Protein AF-A0A7V7JL30-F1 (afdb_monomer_lite)

Sequence (77 aa):
MFQRRRPPRITGLSLNKLLPNILTMLALCAGLTSIRFGLHGKWEAGVLSILLAGVLDGLDGRIARLLHGTSKFGAEL

Radius of gyration: 19.97 Å; chains: 1; bounding box: 60×25×46 Å

Secondary structure (DSSP, 8-state):
-----PPP------HHHHHHHHHHHHHHHHHHHHHHHHHTT-HHHHHHHHHHHHHHHHHHHHHHHHHHHHHHSSS--

Foldseek 3Di:
DDDDDDDDDPPPPPVLLVVLVVQLVVLVVLLVVLVVCVVVVNNVSSVVSNVVSVVSNVVSVVSNCVVVVVVVVPPVD

Structure (mmCIF, N/CA/C/O backbone):
data_AF-A0A7V7JL30-F1
#
_entry.id   AF-A0A7V7JL30-F1
#
loop_
_atom_site.group_PDB
_atom_site.id
_atom_site.type_symbol
_atom_site.label_atom_id
_atom_site.label_alt_id
_atom_site.label_comp_id
_atom_site.label_asym_id
_atom_site.label_entity_id
_atom_site.label_seq_id
_atom_site.pdbx_PDB_ins_code
_atom_site.Cartn_x
_atom_site.Cartn_y
_atom_site.Cartn_z
_atom_site.occupancy
_atom_site.B_iso_or_equiv
_atom_site.auth_seq_id
_atom_site.auth_comp_id
_atom_site.auth_asym_id
_atom_site.auth_atom_id
_atom_site.pdbx_PDB_model_num
ATOM 1 N N . MET A 1 1 ? 46.019 16.767 -31.306 1.00 49.94 1 MET A N 1
ATOM 2 C CA . MET A 1 1 ? 45.054 15.649 -31.205 1.00 49.94 1 MET A CA 1
ATOM 3 C C . MET A 1 1 ? 43.981 16.030 -30.183 1.00 49.94 1 MET A C 1
ATOM 5 O O . MET A 1 1 ? 44.163 15.794 -29.001 1.00 49.94 1 MET A O 1
ATOM 9 N N . PHE A 1 2 ? 42.916 16.724 -30.602 1.00 52.84 2 PHE A N 1
ATOM 10 C CA . PHE A 1 2 ? 41.845 17.181 -29.701 1.00 52.84 2 PHE A CA 1
ATOM 11 C C . PHE A 1 2 ? 40.680 16.182 -29.735 1.00 52.84 2 PHE A C 1
ATOM 13 O O . PHE A 1 2 ? 39.925 16.133 -30.705 1.00 52.84 2 PHE A O 1
ATOM 20 N N . GLN A 1 3 ? 40.535 15.362 -28.690 1.00 64.50 3 GLN A N 1
ATOM 21 C CA . GLN A 1 3 ? 39.372 14.488 -28.515 1.00 64.50 3 GLN A CA 1
ATOM 22 C C . GLN A 1 3 ? 38.149 15.326 -28.112 1.00 64.50 3 GLN A C 1
ATOM 24 O O . GLN A 1 3 ? 38.082 15.876 -27.013 1.00 64.50 3 GLN A O 1
ATOM 29 N N . ARG A 1 4 ? 37.160 15.416 -29.010 1.00 58.38 4 ARG A N 1
ATOM 30 C CA . ARG A 1 4 ? 35.835 15.984 -28.718 1.00 58.38 4 ARG A CA 1
ATOM 31 C C . ARG A 1 4 ? 35.134 15.122 -27.662 1.00 58.38 4 ARG A C 1
ATOM 33 O O . ARG A 1 4 ? 34.670 14.026 -27.972 1.00 58.38 4 ARG A O 1
ATOM 40 N N . ARG A 1 5 ? 35.016 15.630 -26.433 1.00 58.66 5 ARG A N 1
ATOM 41 C CA . ARG A 1 5 ? 34.114 15.074 -25.413 1.00 58.66 5 ARG A CA 1
ATOM 42 C C . ARG A 1 5 ? 32.674 15.197 -25.930 1.00 58.66 5 ARG A C 1
ATOM 44 O O . ARG A 1 5 ? 32.163 16.305 -26.069 1.00 58.66 5 ARG A O 1
ATOM 51 N N . ARG A 1 6 ? 32.040 14.073 -26.280 1.00 59.19 6 ARG A N 1
ATOM 52 C CA . ARG A 1 6 ? 30.615 14.034 -26.651 1.00 59.19 6 ARG A CA 1
ATOM 53 C C . ARG A 1 6 ? 29.782 14.326 -25.390 1.00 59.19 6 ARG A C 1
ATOM 55 O O . ARG A 1 6 ? 30.030 13.669 -24.380 1.00 59.19 6 ARG A O 1
ATOM 62 N N . PRO A 1 7 ? 28.835 15.282 -25.407 1.00 59.97 7 PRO A N 1
ATOM 63 C CA . PRO A 1 7 ? 27.979 15.529 -24.251 1.00 59.97 7 PRO A CA 1
ATOM 64 C C . PRO A 1 7 ? 27.091 14.302 -23.980 1.00 59.97 7 PRO A C 1
ATOM 66 O O . PRO A 1 7 ? 26.670 13.638 -24.936 1.00 59.97 7 PRO A O 1
ATOM 69 N N . PRO A 1 8 ? 26.799 13.975 -22.707 1.00 60.19 8 PRO A N 1
ATOM 70 C CA . PRO A 1 8 ? 25.900 12.880 -22.383 1.00 60.19 8 PRO A CA 1
ATOM 71 C C . PRO A 1 8 ? 24.507 13.213 -22.927 1.00 60.19 8 PRO A C 1
ATOM 73 O O . PRO A 1 8 ? 23.911 14.231 -22.580 1.00 60.19 8 PRO A O 1
ATOM 76 N N . ARG A 1 9 ? 23.992 12.362 -23.820 1.00 59.66 9 ARG A N 1
ATOM 77 C CA . ARG A 1 9 ? 22.594 12.418 -24.256 1.00 59.66 9 ARG A CA 1
ATOM 78 C C . ARG A 1 9 ? 21.729 12.137 -23.034 1.00 59.66 9 ARG A C 1
ATOM 80 O O . ARG A 1 9 ? 21.672 10.992 -22.591 1.00 59.66 9 ARG A O 1
ATOM 87 N N . ILE A 1 10 ? 21.059 13.162 -22.510 1.00 59.88 10 ILE A N 1
ATOM 88 C CA . ILE A 1 10 ? 20.007 13.000 -21.504 1.00 59.88 10 ILE A CA 1
ATOM 89 C C . ILE A 1 10 ? 18.883 12.232 -22.196 1.00 59.88 10 ILE A C 1
ATOM 91 O O . ILE A 1 10 ? 18.081 12.782 -22.948 1.00 59.88 10 ILE A O 1
ATOM 95 N N . THR A 1 11 ? 18.929 10.913 -22.057 1.00 54.97 11 THR A N 1
ATOM 96 C CA . THR A 1 11 ? 17.961 10.000 -22.644 1.00 54.97 11 THR A CA 1
ATOM 97 C C . THR A 1 11 ? 16.713 10.141 -21.792 1.00 54.97 11 THR A C 1
ATOM 99 O O . THR A 1 11 ? 16.757 9.877 -20.591 1.00 54.97 11 THR A O 1
ATOM 102 N N . GLY A 1 12 ? 15.650 10.675 -22.396 1.00 54.53 12 GLY A N 1
ATOM 103 C CA . GLY A 1 12 ? 14.412 11.027 -21.715 1.00 54.53 12 GLY A CA 1
ATOM 104 C C . GLY A 1 12 ? 13.952 9.912 -20.786 1.00 54.53 12 GLY A C 1
ATOM 105 O O . GLY A 1 12 ? 13.886 8.745 -21.181 1.00 54.53 12 GLY A O 1
ATOM 106 N N . LEU A 1 13 ? 13.672 10.293 -19.542 1.00 58.28 13 LEU A N 1
ATOM 107 C CA . LEU A 1 13 ? 13.096 9.430 -18.526 1.00 58.28 13 LEU A CA 1
ATOM 108 C C . LEU A 1 13 ? 11.801 8.858 -19.109 1.00 58.28 13 LEU A C 1
ATOM 110 O O . LEU A 1 13 ? 10.802 9.557 -19.262 1.00 58.28 13 LEU A O 1
ATOM 114 N N . SER A 1 14 ? 11.866 7.611 -19.562 1.00 62.38 14 SER A N 1
ATOM 115 C CA . SER A 1 14 ? 10.768 6.968 -20.267 1.00 62.38 14 SER A CA 1
ATOM 116 C C . SER A 1 14 ? 9.610 6.874 -19.279 1.00 62.38 14 SER A C 1
ATOM 118 O O . SER A 1 14 ? 9.795 6.301 -18.207 1.00 62.38 14 SER A O 1
ATOM 120 N N . LEU A 1 15 ? 8.439 7.428 -19.608 1.00 63.91 15 LEU A N 1
ATOM 121 C CA . LEU A 1 15 ? 7.231 7.382 -18.764 1.00 63.91 15 LEU A CA 1
ATOM 122 C C . LEU A 1 15 ? 6.968 5.972 -18.206 1.00 63.91 15 LEU A C 1
ATOM 124 O O . LEU A 1 15 ? 6.574 5.816 -17.054 1.00 63.91 15 LEU A O 1
ATOM 128 N N . ASN A 1 16 ? 7.315 4.942 -18.979 1.00 65.62 16 ASN A N 1
ATOM 129 C CA . ASN A 1 16 ? 7.238 3.539 -18.591 1.00 65.62 16 ASN A CA 1
ATOM 130 C C . ASN A 1 16 ? 8.070 3.199 -17.341 1.00 65.62 16 ASN A C 1
ATOM 132 O O . ASN A 1 16 ? 7.630 2.376 -16.554 1.00 65.62 16 ASN A O 1
ATOM 136 N N . LYS A 1 17 ? 9.236 3.821 -17.117 1.00 66.75 17 LYS A N 1
ATOM 137 C CA . LYS A 1 17 ? 10.062 3.611 -15.909 1.00 66.75 17 LYS A CA 1
ATOM 138 C C . LYS A 1 17 ? 9.518 4.343 -14.678 1.00 66.75 17 LYS A C 1
ATOM 140 O O . LYS A 1 17 ? 9.778 3.914 -13.561 1.00 66.75 17 LYS A O 1
ATOM 145 N N . LEU A 1 18 ? 8.774 5.431 -14.875 1.00 68.88 18 LEU A N 1
ATOM 146 C CA . LEU A 1 18 ? 8.173 6.217 -13.791 1.00 68.88 18 LEU A CA 1
ATOM 147 C C . LEU A 1 18 ? 6.837 5.643 -13.315 1.00 68.88 18 LEU A C 1
ATOM 149 O O . LEU A 1 18 ? 6.526 5.734 -12.130 1.00 68.88 18 LEU A O 1
ATOM 153 N N . LEU A 1 19 ? 6.072 5.049 -14.232 1.00 74.38 19 LEU A N 1
ATOM 154 C CA . LEU A 1 19 ? 4.749 4.481 -13.972 1.00 74.38 19 LEU A CA 1
ATOM 155 C C . LEU A 1 19 ? 4.723 3.497 -12.785 1.00 74.38 19 LEU A C 1
ATOM 157 O O . LEU A 1 19 ? 3.949 3.748 -11.864 1.00 74.38 19 LEU A O 1
ATOM 161 N N . PRO A 1 20 ? 5.584 2.458 -12.725 1.00 77.25 20 PRO A N 1
ATOM 162 C CA . PRO A 1 20 ? 5.583 1.521 -11.605 1.00 77.25 20 PRO A CA 1
ATOM 163 C C . PRO A 1 20 ? 5.922 2.205 -10.277 1.00 77.25 20 PRO A C 1
ATOM 165 O O . PRO A 1 20 ? 5.312 1.920 -9.257 1.00 77.25 20 PRO A O 1
ATOM 168 N N . ASN A 1 21 ? 6.865 3.152 -10.286 1.00 80.31 21 ASN A N 1
ATOM 169 C CA . ASN A 1 21 ? 7.299 3.836 -9.068 1.00 80.31 21 ASN A CA 1
ATOM 170 C C . ASN A 1 21 ? 6.194 4.715 -8.462 1.00 80.31 21 ASN A C 1
ATOM 172 O O . ASN A 1 21 ? 6.040 4.769 -7.245 1.00 80.31 21 ASN A O 1
ATOM 176 N N . ILE A 1 22 ? 5.420 5.406 -9.304 1.00 84.44 22 ILE A N 1
ATOM 177 C CA . ILE A 1 22 ? 4.292 6.230 -8.849 1.00 84.44 22 ILE A CA 1
ATOM 178 C C . ILE A 1 22 ? 3.195 5.346 -8.255 1.00 84.44 22 ILE A C 1
ATOM 180 O O . ILE A 1 22 ? 2.619 5.686 -7.224 1.00 84.44 22 ILE A O 1
ATOM 184 N N . LEU A 1 23 ? 2.920 4.211 -8.887 1.00 84.25 23 LEU A N 1
ATOM 185 C CA . LEU A 1 23 ? 1.805 3.343 -8.533 1.00 84.25 23 LEU A CA 1
ATOM 186 C C . LEU A 1 23 ? 2.107 2.583 -7.216 1.00 84.25 23 LEU A C 1
ATOM 188 O O . LEU A 1 23 ? 1.272 2.606 -6.308 1.00 84.25 23 LEU A O 1
ATOM 192 N N . THR A 1 24 ? 3.366 2.174 -6.988 1.00 87.31 24 THR A N 1
ATOM 193 C CA . THR A 1 24 ? 3.865 1.735 -5.667 1.00 87.31 24 THR A CA 1
ATOM 194 C C . THR A 1 24 ? 3.712 2.824 -4.598 1.00 87.31 24 THR A C 1
ATOM 196 O O . THR A 1 24 ? 3.283 2.553 -3.475 1.00 87.31 24 THR A O 1
ATOM 199 N N . MET A 1 25 ? 4.025 4.084 -4.922 1.00 90.12 25 MET A N 1
ATOM 200 C CA . MET A 1 25 ? 3.859 5.189 -3.9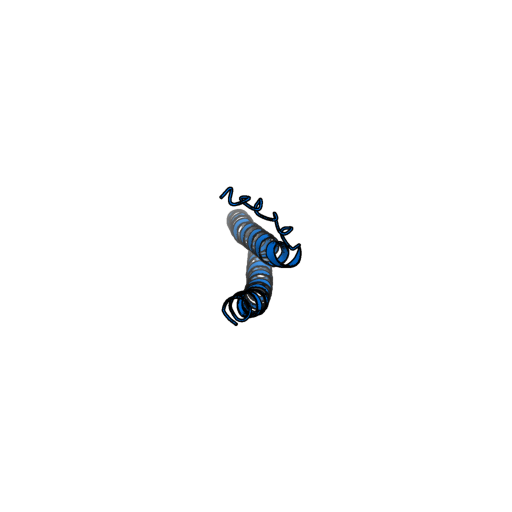71 1.00 90.12 25 MET A CA 1
ATOM 201 C C . MET A 1 25 ? 2.390 5.389 -3.573 1.00 90.12 25 MET A C 1
ATOM 203 O O . MET A 1 25 ? 2.084 5.613 -2.402 1.00 90.12 25 MET A O 1
ATOM 207 N N . LEU A 1 26 ? 1.473 5.280 -4.537 1.00 90.75 26 LEU A N 1
ATOM 208 C CA . LEU A 1 26 ? 0.035 5.362 -4.289 1.00 90.75 26 LEU A CA 1
ATOM 209 C C .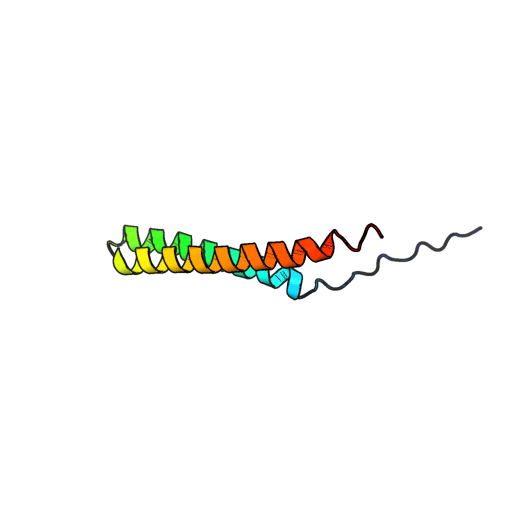 LEU A 1 26 ? -0.456 4.187 -3.436 1.00 90.75 26 LEU A C 1
ATOM 211 O O . LEU A 1 26 ? -1.241 4.405 -2.511 1.00 90.75 26 LEU A O 1
ATOM 215 N N . ALA A 1 27 ? 0.040 2.974 -3.691 1.00 91.19 27 ALA A N 1
ATOM 216 C CA . ALA A 1 27 ? -0.265 1.797 -2.885 1.00 91.19 27 ALA A CA 1
ATOM 217 C C . ALA A 1 27 ? 0.184 1.974 -1.423 1.00 91.19 27 ALA A C 1
ATOM 219 O O . ALA A 1 27 ? -0.600 1.735 -0.504 1.00 91.19 27 ALA A O 1
ATOM 220 N N . LEU A 1 28 ? 1.392 2.498 -1.185 1.00 91.88 28 LEU A N 1
ATOM 221 C CA . LEU A 1 28 ? 1.876 2.824 0.163 1.00 91.88 28 LEU A CA 1
ATOM 222 C C . LEU A 1 28 ? 1.002 3.874 0.862 1.00 91.88 28 LEU A C 1
ATOM 224 O O . LEU A 1 28 ? 0.632 3.697 2.025 1.00 91.88 28 LEU A O 1
ATOM 228 N N . CYS A 1 29 ? 0.623 4.945 0.161 1.00 93.62 29 CYS A N 1
ATOM 229 C CA . CYS A 1 29 ? -0.276 5.970 0.697 1.00 93.62 29 CYS A CA 1
ATOM 230 C C . CYS A 1 29 ? -1.658 5.397 1.059 1.00 93.62 29 CYS A C 1
ATOM 232 O O . CYS A 1 29 ? -2.210 5.727 2.115 1.00 93.62 29 CYS A O 1
ATOM 234 N N . ALA A 1 30 ? -2.211 4.513 0.224 1.00 92.19 30 ALA A N 1
ATOM 235 C CA . ALA A 1 30 ? -3.464 3.814 0.502 1.00 92.19 30 ALA A CA 1
ATOM 236 C C . ALA A 1 30 ? -3.337 2.883 1.723 1.00 92.19 30 ALA A C 1
ATOM 238 O O . ALA A 1 30 ? -4.197 2.897 2.608 1.00 92.19 30 ALA A O 1
ATOM 239 N N . GLY A 1 31 ? -2.224 2.153 1.831 1.00 94.50 31 GLY A N 1
ATOM 240 C CA . GLY A 1 31 ? -1.898 1.308 2.979 1.00 94.50 31 GLY A CA 1
ATOM 241 C C . GLY A 1 31 ? -1.803 2.106 4.281 1.00 94.50 31 GLY A C 1
ATOM 242 O O . GLY A 1 31 ? -2.440 1.755 5.271 1.00 94.50 31 GLY A O 1
ATOM 243 N N . LEU A 1 32 ? -1.105 3.242 4.283 1.00 94.81 32 LEU A N 1
ATOM 244 C CA . LEU A 1 32 ? -1.026 4.123 5.453 1.00 94.81 32 LEU A CA 1
ATOM 245 C C . LEU A 1 32 ? -2.398 4.713 5.824 1.00 94.81 32 LEU A C 1
ATOM 247 O O . LEU A 1 32 ? -2.747 4.831 7.000 1.00 94.81 32 LEU A O 1
ATOM 251 N N . THR A 1 33 ? -3.220 5.030 4.822 1.00 93.12 33 THR A N 1
ATOM 252 C CA . THR A 1 33 ? -4.591 5.518 5.032 1.00 93.12 33 THR A CA 1
ATOM 253 C C . THR A 1 33 ? -5.485 4.452 5.673 1.00 93.12 33 THR A C 1
ATOM 255 O O . THR A 1 33 ? -6.342 4.789 6.491 1.00 93.12 33 THR A O 1
ATOM 258 N N . SER A 1 34 ? -5.253 3.167 5.387 1.00 95.38 34 SER A N 1
ATOM 259 C CA . SER A 1 34 ? -5.975 2.063 6.032 1.00 95.38 34 SER A CA 1
ATOM 260 C C . SER A 1 34 ? -5.787 2.049 7.555 1.00 95.38 34 SER A C 1
ATOM 262 O 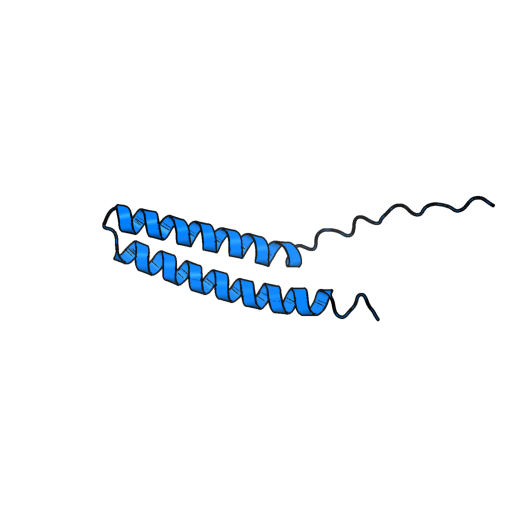O . SER A 1 34 ? -6.753 1.862 8.297 1.00 95.38 34 SER A O 1
ATOM 264 N N . ILE A 1 35 ? -4.572 2.361 8.023 1.00 94.75 35 ILE A N 1
ATOM 265 C CA . ILE A 1 35 ? -4.244 2.477 9.448 1.00 94.75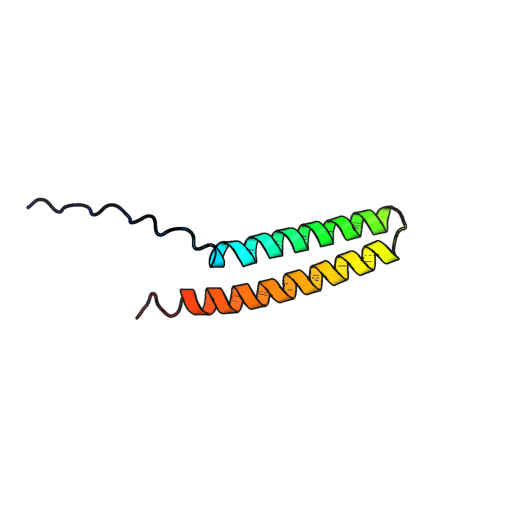 35 ILE A CA 1
ATOM 266 C C . ILE A 1 35 ? -5.070 3.608 10.060 1.00 94.75 35 ILE A C 1
ATOM 268 O O . ILE A 1 35 ? -5.690 3.427 11.106 1.00 94.75 35 ILE A O 1
ATOM 272 N N . ARG A 1 36 ? -5.177 4.752 9.368 1.00 94.94 36 ARG A N 1
ATOM 273 C CA . ARG A 1 36 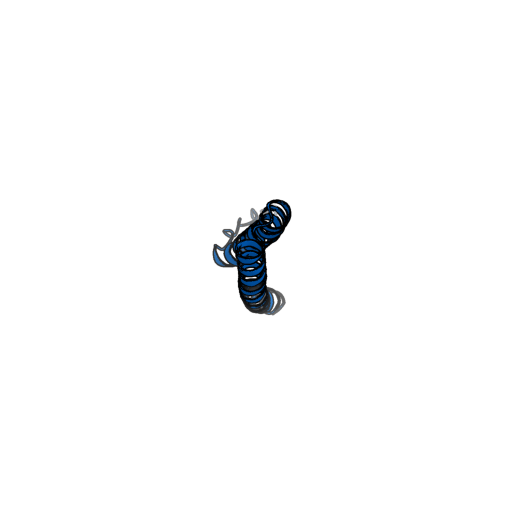? -6.021 5.873 9.811 1.00 94.94 36 ARG A CA 1
ATOM 274 C C . ARG A 1 36 ? -7.490 5.471 9.956 1.00 94.94 36 ARG A C 1
ATOM 276 O O . ARG A 1 36 ? -8.150 5.946 10.880 1.00 94.94 36 ARG A O 1
ATOM 283 N N . PHE A 1 37 ? -8.015 4.624 9.070 1.00 94.06 37 PHE A N 1
ATOM 284 C CA . PHE A 1 37 ? -9.383 4.116 9.191 1.00 94.06 37 PHE A CA 1
ATOM 285 C C . PHE A 1 37 ? -9.551 3.162 10.377 1.00 94.06 37 PHE A C 1
ATOM 287 O O . PHE A 1 37 ? -10.528 3.306 11.112 1.00 94.06 37 PHE A O 1
ATOM 294 N N . GLY A 1 38 ? -8.582 2.275 10.623 1.00 93.31 38 GLY A N 1
ATOM 295 C CA . GLY A 1 38 ? -8.565 1.416 11.813 1.00 93.31 38 GLY A CA 1
ATOM 296 C C . GLY A 1 38 ? -8.565 2.221 13.117 1.00 93.31 38 GLY A C 1
ATOM 297 O O . GLY A 1 38 ? -9.355 1.944 14.014 1.00 93.31 38 GLY A O 1
ATOM 298 N N . LEU A 1 39 ? -7.774 3.298 13.181 1.00 94.81 39 LEU A N 1
ATOM 299 C CA . LEU A 1 39 ? -7.728 4.197 14.344 1.00 94.81 39 LEU A CA 1
ATOM 300 C C . LEU A 1 39 ? -9.053 4.932 14.607 1.00 94.81 39 LEU A C 1
ATOM 302 O O . LEU A 1 39 ? -9.358 5.247 15.751 1.00 94.81 39 LEU A O 1
ATOM 306 N N . HIS A 1 40 ? -9.861 5.180 13.573 1.00 94.50 40 HIS A N 1
ATOM 307 C CA . HIS A 1 40 ? -11.199 5.771 13.712 1.00 94.50 40 HIS A CA 1
ATOM 308 C C . HIS A 1 40 ? -12.304 4.724 13.947 1.00 94.50 40 HIS A C 1
ATOM 310 O O . HIS A 1 40 ? -13.485 5.058 13.858 1.00 94.50 40 HIS A O 1
ATOM 316 N N . GLY A 1 41 ? -11.951 3.454 14.177 1.00 92.94 41 GLY A N 1
ATOM 317 C CA . GLY A 1 41 ? -12.911 2.357 14.331 1.00 92.94 41 GLY A CA 1
ATOM 318 C C . GLY A 1 41 ? -13.636 1.967 13.035 1.00 92.94 41 GLY A C 1
ATOM 319 O O . GLY A 1 41 ? -14.575 1.176 13.069 1.00 92.94 41 GLY A O 1
ATOM 320 N N . LYS A 1 42 ? -13.212 2.496 11.878 1.00 94.38 42 LYS A N 1
ATOM 321 C CA . LYS A 1 42 ? -13.780 2.198 10.553 1.00 94.38 42 LYS A CA 1
ATOM 322 C C . LYS A 1 42 ? -13.079 0.993 9.928 1.00 94.38 42 LYS A C 1
ATOM 324 O O . LYS A 1 42 ? -12.406 1.109 8.903 1.00 94.38 42 LYS A O 1
ATOM 329 N N . TRP A 1 43 ? -13.226 -0.163 10.566 1.00 91.31 43 TRP A N 1
ATOM 330 C CA . TRP A 1 43 ? -12.504 -1.384 10.202 1.00 91.31 43 TRP A CA 1
ATOM 331 C C . TRP A 1 43 ? -12.816 -1.878 8.785 1.00 91.31 43 TRP A C 1
ATOM 333 O O . TRP A 1 43 ? -11.881 -2.223 8.072 1.00 91.31 43 TRP A O 1
ATOM 343 N N . GLU A 1 44 ? -14.074 -1.830 8.328 1.00 93.12 44 GLU A N 1
ATOM 344 C CA . GLU A 1 44 ? -14.440 -2.206 6.947 1.00 93.12 44 GLU A CA 1
ATOM 345 C C . GLU A 1 44 ? -13.671 -1.391 5.902 1.00 93.12 44 GLU A C 1
ATOM 347 O O . GLU A 1 44 ? -13.028 -1.951 5.013 1.00 93.12 44 GLU A O 1
ATOM 352 N N . ALA A 1 45 ? -13.682 -0.061 6.040 1.00 92.06 45 ALA A N 1
ATOM 353 C CA . ALA A 1 45 ? -12.966 0.826 5.130 1.00 92.06 45 ALA A CA 1
ATOM 354 C C . ALA A 1 45 ? -11.445 0.612 5.208 1.00 92.06 45 ALA A C 1
ATOM 356 O O . ALA A 1 45 ? -10.765 0.668 4.183 1.00 92.06 45 ALA A O 1
ATOM 357 N N . GLY A 1 46 ? -10.909 0.338 6.403 1.00 95.81 46 GLY A N 1
ATOM 358 C CA . GLY A 1 46 ? -9.497 0.008 6.598 1.00 95.81 46 GLY A CA 1
ATOM 359 C C . GLY A 1 46 ? -9.097 -1.282 5.883 1.00 95.81 46 GLY A C 1
ATOM 360 O O . GLY A 1 46 ? -8.172 -1.269 5.074 1.00 95.81 46 GLY A O 1
ATOM 361 N N . VAL A 1 47 ? -9.832 -2.372 6.108 1.00 95.25 47 VAL A N 1
ATOM 362 C CA . VAL A 1 47 ? -9.573 -3.677 5.480 1.00 95.25 47 VAL A CA 1
ATOM 363 C C . VAL A 1 47 ? -9.661 -3.584 3.956 1.00 95.25 47 VAL A C 1
ATOM 365 O O . VAL A 1 47 ? -8.776 -4.081 3.262 1.00 95.25 47 VAL A O 1
ATOM 368 N N . LEU A 1 48 ? -10.667 -2.887 3.421 1.00 94.94 48 LEU A N 1
ATOM 369 C CA . LEU A 1 48 ? -10.785 -2.674 1.978 1.00 94.94 48 LEU A CA 1
ATOM 370 C C . LEU A 1 48 ? -9.598 -1.870 1.422 1.00 94.94 48 LEU A C 1
ATOM 372 O O . LEU A 1 48 ? -9.042 -2.220 0.382 1.00 94.94 48 LEU A O 1
ATOM 376 N N . SER A 1 49 ? -9.179 -0.818 2.131 1.00 93.56 49 SER A N 1
ATOM 377 C CA . SER A 1 49 ? -8.072 0.047 1.703 1.00 93.56 49 SER A CA 1
ATOM 378 C C . SER A 1 49 ? -6.732 -0.690 1.681 1.00 93.56 49 SER A C 1
ATOM 380 O O . SER A 1 49 ? -5.961 -0.512 0.740 1.00 93.56 49 SER A O 1
ATOM 382 N N . ILE A 1 50 ? -6.449 -1.535 2.682 1.00 94.69 50 ILE A N 1
ATOM 383 C CA . ILE A 1 50 ? -5.190 -2.294 2.723 1.00 94.69 50 ILE A CA 1
ATOM 384 C C . ILE A 1 50 ? -5.174 -3.449 1.716 1.00 94.69 50 ILE A C 1
ATOM 386 O O . ILE A 1 50 ? -4.135 -3.711 1.115 1.00 94.69 50 ILE A O 1
ATOM 390 N N . LEU A 1 51 ? -6.323 -4.090 1.465 1.00 94.81 51 LEU A N 1
ATOM 391 C CA . LEU A 1 51 ? -6.458 -5.079 0.392 1.00 94.81 51 LEU A CA 1
ATOM 392 C C . LEU A 1 51 ? -6.198 -4.448 -0.977 1.00 94.81 51 LEU A C 1
ATOM 394 O O . LEU A 1 51 ? -5.409 -4.979 -1.754 1.00 94.81 51 LEU A O 1
ATOM 398 N N . LEU A 1 52 ? -6.813 -3.294 -1.254 1.00 92.94 52 LEU A N 1
ATOM 399 C CA . LEU A 1 52 ? -6.573 -2.547 -2.490 1.00 92.94 52 LEU A CA 1
ATOM 400 C C . LEU A 1 52 ? -5.106 -2.133 -2.631 1.00 92.94 52 LEU A C 1
ATOM 402 O O . LEU A 1 52 ? -4.538 -2.302 -3.707 1.00 92.94 52 LEU A O 1
ATOM 406 N N . ALA A 1 53 ? -4.478 -1.652 -1.554 1.00 93.50 53 ALA A N 1
ATOM 407 C CA . ALA A 1 53 ? -3.054 -1.327 -1.545 1.00 93.50 53 ALA A CA 1
ATOM 408 C C . ALA A 1 53 ? -2.184 -2.541 -1.911 1.00 93.50 53 ALA A C 1
ATOM 410 O O . ALA A 1 53 ? -1.315 -2.427 -2.769 1.00 93.50 53 ALA A O 1
ATOM 411 N N . GLY A 1 54 ? -2.450 -3.714 -1.326 1.00 91.06 54 GLY A N 1
ATOM 412 C CA . GLY A 1 54 ? -1.708 -4.940 -1.634 1.00 91.06 54 GLY A CA 1
ATOM 413 C C . GLY A 1 54 ? -1.907 -5.434 -3.072 1.00 91.06 54 GLY A C 1
ATOM 414 O O . GLY A 1 54 ? -0.962 -5.917 -3.695 1.00 91.06 54 GLY A O 1
ATOM 415 N N . VAL A 1 55 ? -3.115 -5.285 -3.628 1.00 90.25 55 VAL A N 1
ATOM 416 C CA . VAL A 1 55 ? -3.392 -5.625 -5.035 1.00 90.25 55 VAL A CA 1
ATOM 417 C C . VAL A 1 55 ? -2.652 -4.681 -5.985 1.00 90.25 55 VAL A C 1
ATOM 419 O O . VAL A 1 55 ? -2.032 -5.156 -6.935 1.00 90.25 55 VAL A O 1
ATOM 422 N N . LEU A 1 56 ? -2.691 -3.369 -5.725 1.00 87.62 56 LEU A N 1
ATOM 423 C CA . LEU A 1 56 ? -1.994 -2.359 -6.528 1.00 87.62 56 LEU A CA 1
ATOM 424 C C . LEU A 1 56 ? -0.475 -2.571 -6.489 1.00 87.62 56 LEU A C 1
ATOM 426 O O . LEU A 1 56 ? 0.144 -2.701 -7.542 1.00 87.62 56 LEU A O 1
ATOM 430 N N . ASP A 1 57 ? 0.101 -2.741 -5.296 1.00 87.38 57 ASP A N 1
ATOM 431 C CA . ASP A 1 57 ? 1.538 -2.980 -5.119 1.00 87.38 57 ASP A CA 1
ATOM 432 C C . ASP A 1 57 ? 1.998 -4.290 -5.781 1.00 87.38 57 ASP A C 1
ATOM 434 O O . ASP A 1 57 ? 3.045 -4.350 -6.425 1.00 87.38 57 ASP A O 1
ATOM 438 N N . GLY A 1 58 ? 1.180 -5.346 -5.705 1.00 83.94 58 GLY A N 1
ATOM 439 C CA . GLY A 1 58 ? 1.450 -6.612 -6.383 1.00 83.94 58 GLY A CA 1
ATOM 440 C C . GLY A 1 58 ? 1.410 -6.505 -7.913 1.00 83.94 58 GLY A C 1
ATOM 441 O O . GLY A 1 58 ? 2.203 -7.161 -8.600 1.00 83.94 58 GLY A O 1
ATOM 442 N N . LEU A 1 59 ? 0.513 -5.675 -8.458 1.00 84.06 59 LEU A N 1
ATOM 443 C CA . LEU A 1 59 ? 0.432 -5.395 -9.891 1.00 84.06 59 LEU A CA 1
ATOM 444 C C . LEU A 1 59 ? 1.671 -4.615 -10.354 1.00 84.06 59 LEU A C 1
ATOM 446 O O . LEU A 1 59 ? 2.327 -5.013 -11.322 1.00 84.06 59 LEU A O 1
ATOM 450 N N . ASP A 1 60 ? 2.051 -3.576 -9.611 1.00 80.75 60 ASP A N 1
ATOM 451 C CA . ASP A 1 60 ? 3.213 -2.739 -9.913 1.00 80.75 60 ASP A CA 1
ATOM 452 C C . ASP A 1 60 ? 4.528 -3.453 -9.731 1.00 80.75 60 ASP A C 1
ATOM 454 O O . ASP A 1 60 ? 5.411 -3.312 -10.569 1.00 80.75 60 ASP A O 1
ATOM 458 N N . GLY A 1 61 ? 4.663 -4.276 -8.694 1.00 72.19 61 GLY A N 1
ATOM 459 C CA . GLY A 1 61 ? 5.841 -5.101 -8.474 1.00 72.19 61 GLY A CA 1
ATOM 460 C C . GLY A 1 61 ? 6.058 -6.080 -9.628 1.00 72.19 61 GLY A C 1
ATOM 461 O O . GLY A 1 61 ? 7.192 -6.299 -10.058 1.00 72.19 61 GLY A O 1
ATOM 462 N N . ARG A 1 62 ? 4.979 -6.628 -10.208 1.00 78.38 62 ARG A N 1
ATOM 463 C CA . ARG A 1 62 ? 5.064 -7.474 -11.409 1.00 78.38 62 ARG A CA 1
ATOM 464 C C . ARG A 1 62 ? 5.413 -6.675 -12.658 1.00 78.38 62 ARG A C 1
ATOM 466 O O . ARG A 1 62 ? 6.292 -7.110 -13.402 1.00 78.38 62 ARG A O 1
ATOM 473 N N . ILE A 1 63 ? 4.786 -5.519 -12.869 1.00 74.75 63 ILE A N 1
ATOM 474 C CA . ILE A 1 63 ? 5.080 -4.635 -14.004 1.00 74.75 63 ILE A CA 1
ATOM 475 C C . ILE A 1 63 ? 6.527 -4.130 -13.920 1.00 74.75 63 ILE A C 1
ATOM 477 O O . ILE A 1 63 ? 7.272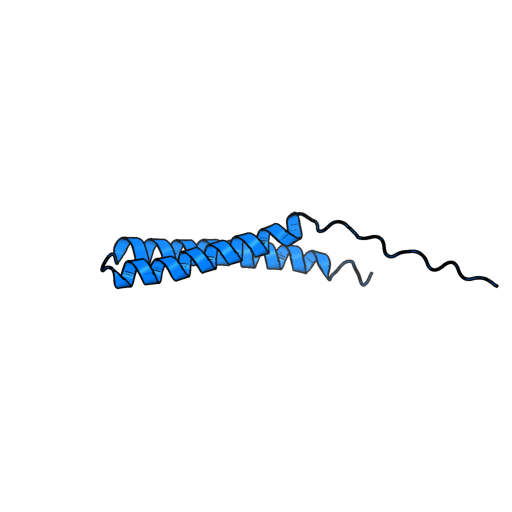 -4.257 -14.887 1.00 74.75 63 ILE A O 1
ATOM 481 N N . ALA A 1 64 ? 6.973 -3.665 -12.754 1.00 71.12 64 ALA A N 1
ATOM 482 C CA . ALA A 1 64 ? 8.343 -3.248 -12.475 1.00 71.12 64 ALA A CA 1
ATOM 483 C C . ALA A 1 64 ? 9.344 -4.374 -12.740 1.00 71.12 64 ALA A C 1
ATOM 485 O O . ALA A 1 64 ? 10.390 -4.133 -13.338 1.00 71.12 64 ALA A O 1
ATOM 486 N N . ARG A 1 65 ? 9.034 -5.618 -12.352 1.00 70.12 65 ARG A N 1
ATOM 487 C CA . ARG A 1 65 ? 9.922 -6.765 -12.590 1.00 70.12 65 ARG A CA 1
ATOM 488 C C . ARG A 1 65 ? 10.006 -7.139 -14.071 1.00 70.12 65 ARG A C 1
ATOM 490 O O . ARG A 1 65 ? 11.094 -7.452 -14.546 1.00 70.12 65 ARG A O 1
ATOM 497 N N . LEU A 1 66 ? 8.898 -7.058 -14.811 1.00 67.19 66 LEU A N 1
ATOM 498 C CA . LEU A 1 66 ? 8.871 -7.278 -16.263 1.00 67.19 66 LEU A CA 1
ATOM 499 C C . LEU A 1 66 ? 9.619 -6.170 -17.027 1.00 67.19 66 LEU A C 1
ATOM 501 O O . LEU A 1 66 ? 10.367 -6.455 -17.964 1.00 67.19 66 LEU A O 1
ATOM 505 N N . LEU A 1 67 ? 9.477 -4.916 -16.591 1.00 64.25 67 LEU A N 1
ATOM 506 C CA . LEU A 1 67 ? 10.096 -3.747 -17.219 1.00 64.25 67 LEU A CA 1
ATOM 507 C C . LEU A 1 67 ? 11.589 -3.589 -16.871 1.00 64.25 67 LEU A C 1
ATOM 509 O O . LEU A 1 67 ? 12.396 -3.174 -17.701 1.00 64.25 67 LEU A O 1
ATOM 513 N N . HIS A 1 68 ? 11.992 -3.940 -15.647 1.00 58.94 68 HIS A N 1
ATOM 514 C CA . HIS A 1 68 ? 13.405 -3.985 -15.258 1.00 58.94 68 HIS A CA 1
ATOM 515 C C . HIS A 1 68 ? 14.120 -5.230 -15.791 1.00 58.94 68 HIS A C 1
ATOM 517 O O . HIS A 1 68 ? 15.299 -5.132 -16.134 1.00 58.94 68 HIS A O 1
ATOM 523 N N . GLY A 1 69 ? 13.422 -6.363 -15.941 1.00 53.50 69 GLY A N 1
ATOM 524 C CA . GLY A 1 69 ? 13.955 -7.554 -16.610 1.00 53.50 69 GLY A CA 1
ATOM 525 C C . GLY A 1 69 ? 14.336 -7.297 -18.072 1.00 53.50 69 GLY A C 1
ATOM 526 O O . GLY A 1 69 ? 15.320 -7.845 -18.554 1.00 53.50 69 GLY A O 1
ATOM 527 N N . THR A 1 70 ? 13.634 -6.386 -18.751 1.00 54.47 70 THR A N 1
ATOM 528 C CA . THR A 1 70 ? 13.958 -5.966 -20.125 1.00 54.47 70 THR A CA 1
ATOM 529 C C . THR A 1 70 ? 15.049 -4.888 -20.204 1.00 54.47 70 THR A C 1
ATOM 531 O O . THR A 1 70 ? 15.718 -4.792 -21.227 1.00 54.47 70 THR A O 1
ATOM 534 N N . SER A 1 71 ? 15.304 -4.107 -19.141 1.00 55.09 71 SER A N 1
ATOM 535 C CA . SER A 1 71 ? 16.309 -3.024 -19.171 1.00 55.09 71 SER A CA 1
ATOM 536 C C . SER A 1 71 ? 17.738 -3.456 -18.813 1.00 55.09 71 SER A C 1
ATOM 538 O O . SER A 1 71 ? 18.659 -2.716 -19.152 1.00 55.09 71 SER A O 1
ATOM 540 N N . LYS A 1 72 ? 17.949 -4.592 -18.129 1.00 52.38 72 LYS A N 1
ATOM 541 C CA . LYS A 1 72 ? 19.304 -5.112 -17.833 1.00 52.38 72 LYS A CA 1
ATOM 542 C C . LYS A 1 72 ? 19.814 -6.147 -18.843 1.00 52.38 72 LYS A C 1
ATOM 544 O O . LYS A 1 72 ? 21.015 -6.343 -18.917 1.00 52.38 72 LYS A O 1
ATOM 549 N N . PHE A 1 73 ? 18.943 -6.754 -19.652 1.00 52.25 73 PHE A N 1
ATOM 550 C CA . PHE A 1 73 ? 19.354 -7.775 -20.629 1.00 52.25 73 PHE A CA 1
ATOM 551 C C . PHE A 1 73 ? 19.785 -7.226 -22.003 1.00 52.25 73 PHE A C 1
ATOM 553 O O . PHE A 1 73 ? 20.296 -7.984 -22.815 1.00 52.25 73 PHE A O 1
ATOM 560 N N . GLY A 1 74 ? 19.592 -5.930 -22.278 1.00 49.62 74 GLY A N 1
ATOM 561 C CA . GLY A 1 74 ? 19.940 -5.307 -23.568 1.00 49.62 74 GLY A CA 1
ATOM 562 C C . GLY A 1 74 ? 21.049 -4.253 -23.508 1.00 49.62 74 GLY A C 1
ATOM 563 O O . GLY A 1 74 ? 21.248 -3.540 -24.483 1.00 49.62 74 GLY A O 1
ATOM 564 N N . ALA A 1 75 ? 21.717 -4.091 -22.361 1.00 49.31 75 ALA A N 1
ATOM 565 C CA . ALA A 1 75 ? 22.828 -3.144 -22.199 1.00 49.31 75 ALA A CA 1
ATOM 566 C C . ALA A 1 75 ? 24.202 -3.835 -22.094 1.00 49.31 75 ALA A C 1
ATOM 568 O O . ALA A 1 75 ? 25.216 -3.149 -21.998 1.00 49.31 75 ALA A O 1
ATOM 569 N N . GLU A 1 76 ? 24.228 -5.170 -22.130 1.00 42.22 76 GLU A N 1
ATOM 570 C CA . GLU A 1 76 ? 25.444 -5.996 -22.146 1.00 42.22 76 GLU A CA 1
ATOM 571 C C . GLU A 1 76 ? 25.476 -6.973 -23.348 1.00 42.22 76 GLU A C 1
ATOM 573 O O . GLU A 1 76 ? 26.197 -7.968 -23.306 1.00 42.22 76 GLU A O 1
ATOM 578 N N . LEU A 1 77 ? 24.731 -6.681 -24.431 1.00 43.88 77 LEU A N 1
ATOM 579 C CA . LEU A 1 77 ? 24.928 -7.278 -25.764 1.00 43.88 77 LEU A CA 1
ATOM 580 C C . LEU A 1 77 ? 25.054 -6.188 -26.836 1.00 43.88 77 LEU A C 1
ATOM 582 O O . LEU A 1 77 ? 24.182 -5.289 -26.850 1.00 43.88 77 LEU A O 1
#

pLDDT: mean 76.55, std 16.86, range [42.22, 95.81]